Protein AF-A0A733N7J5-F1 (afdb_monomer_lite)

pLDDT: mean 82.22, std 15.77, range [43.75, 94.06]

Radius of gyration: 14.08 Å; chains: 1; bounding box: 49×22×28 Å

Secondary structure (DSSP, 8-state):
-------TTS-EEEE-HHHHHTTB-TTS-B-SPEEEEEESSHHHHHHHHHHTTEEEEE-TTSTTEEEEEE---S-----

Structure (mmCIF, N/CA/C/O backbone):
data_AF-A0A733N7J5-F1
#
_entry.id   AF-A0A733N7J5-F1
#
loop_
_atom_site.group_PDB
_atom_site.id
_atom_site.type_symbol
_atom_site.label_atom_id
_atom_site.label_alt_id
_atom_site.label_comp_id
_atom_site.label_asym_id
_atom_site.label_entity_id
_atom_site.label_seq_id
_atom_site.pdbx_PDB_ins_code
_atom_site.Cartn_x
_atom_site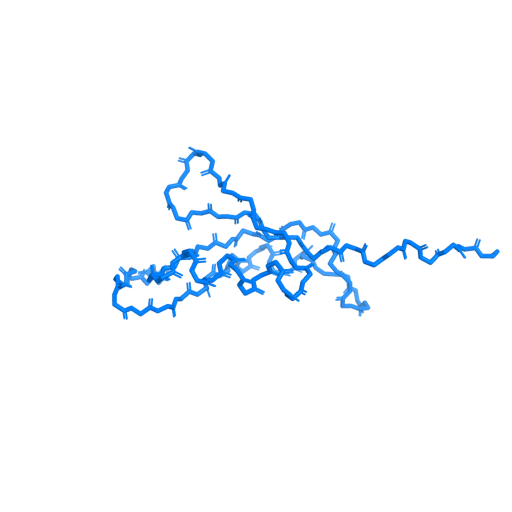.Cartn_y
_atom_site.Cartn_z
_atom_site.occupancy
_atom_site.B_iso_or_equiv
_atom_site.auth_seq_id
_atom_site.auth_comp_id
_atom_site.auth_asym_id
_atom_site.auth_atom_id
_atom_site.pdbx_PDB_model_num
ATOM 1 N N . ARG A 1 1 ? -16.526 0.524 -13.498 1.00 45.25 1 ARG A N 1
ATOM 2 C CA . ARG A 1 1 ? -16.422 1.321 -12.249 1.00 45.25 1 ARG A CA 1
ATOM 3 C C . ARG A 1 1 ? -16.946 0.467 -11.096 1.00 45.25 1 ARG A C 1
ATOM 5 O O . ARG A 1 1 ? -18.148 0.444 -10.895 1.00 45.25 1 ARG A O 1
ATOM 12 N N . ASN A 1 2 ? -16.070 -0.228 -10.370 1.00 46.72 2 ASN A N 1
ATOM 13 C CA . ASN A 1 2 ? -16.425 -0.945 -9.140 1.00 46.72 2 ASN A CA 1
ATOM 14 C C . ASN A 1 2 ? -15.742 -0.222 -7.978 1.00 46.72 2 ASN A C 1
ATOM 16 O O . ASN A 1 2 ? -14.613 -0.541 -7.622 1.00 46.72 2 ASN A O 1
ATOM 20 N N . ALA A 1 3 ? -16.373 0.831 -7.458 1.00 51.78 3 ALA A N 1
ATOM 21 C CA . ALA A 1 3 ? -15.890 1.465 -6.239 1.00 51.78 3 ALA A CA 1
ATOM 22 C C . ALA A 1 3 ? -16.392 0.621 -5.062 1.00 51.78 3 ALA A C 1
ATOM 24 O O . ALA A 1 3 ? -17.579 0.646 -4.747 1.00 51.78 3 ALA A O 1
ATOM 25 N N . VAL A 1 4 ? -15.502 -0.173 -4.465 1.00 56.97 4 VAL A N 1
ATOM 26 C CA . VAL A 1 4 ? -15.816 -0.955 -3.265 1.00 56.97 4 VAL A CA 1
ATOM 27 C C . VAL A 1 4 ? -16.173 0.018 -2.140 1.00 56.97 4 VAL A C 1
ATOM 29 O O . VAL A 1 4 ? -15.393 0.918 -1.816 1.00 56.97 4 VAL A O 1
ATOM 32 N N . ALA A 1 5 ? -17.369 -0.138 -1.570 1.00 56.72 5 ALA A N 1
ATOM 33 C CA . ALA A 1 5 ? -17.766 0.586 -0.372 1.00 56.72 5 ALA A CA 1
ATOM 34 C C . ALA A 1 5 ? -16.870 0.129 0.787 1.00 56.72 5 ALA A C 1
ATOM 36 O O . ALA A 1 5 ? -16.801 -1.055 1.113 1.00 56.72 5 ALA A O 1
ATOM 37 N N . LEU A 1 6 ? -16.140 1.074 1.372 1.00 60.22 6 LEU A N 1
ATOM 38 C CA . LEU A 1 6 ? -15.174 0.795 2.424 1.00 60.22 6 LEU A CA 1
ATOM 39 C C . LEU A 1 6 ? -15.909 0.439 3.721 1.00 60.22 6 LEU A C 1
ATOM 41 O O . LEU A 1 6 ? -16.517 1.303 4.348 1.00 60.22 6 LEU A O 1
ATOM 45 N N . SER A 1 7 ? -15.861 -0.831 4.125 1.00 61.47 7 SER A N 1
ATOM 46 C CA . SER A 1 7 ? -16.374 -1.260 5.429 1.00 61.47 7 SER A CA 1
ATOM 47 C C . SER A 1 7 ? -15.399 -0.861 6.535 1.00 61.47 7 SER A C 1
ATOM 49 O O . SER A 1 7 ? -14.222 -1.219 6.493 1.00 61.47 7 SER A O 1
ATOM 51 N N . ALA A 1 8 ? -15.892 -0.159 7.557 1.00 60.59 8 ALA A N 1
ATOM 52 C CA . ALA A 1 8 ? -15.109 0.188 8.745 1.00 60.59 8 ALA A CA 1
ATOM 53 C C . ALA A 1 8 ? -14.728 -1.040 9.598 1.00 60.59 8 ALA A C 1
ATOM 55 O O . ALA A 1 8 ? -13.813 -0.957 10.411 1.00 60.59 8 ALA A O 1
ATOM 56 N N . GLY A 1 9 ? -15.405 -2.181 9.410 1.00 65.88 9 GLY A N 1
ATOM 57 C CA . GLY A 1 9 ? -15.149 -3.414 10.161 1.00 65.88 9 GLY A CA 1
ATOM 58 C C . GLY A 1 9 ? -14.089 -4.333 9.548 1.00 65.88 9 GLY A C 1
ATOM 59 O O . GLY A 1 9 ? -13.728 -5.326 10.172 1.00 65.88 9 GLY A O 1
ATOM 60 N N . VAL A 1 10 ? -13.596 -4.035 8.339 1.00 76.00 10 VAL A N 1
ATOM 61 C CA . VAL A 1 10 ? -12.655 -4.902 7.612 1.00 76.00 10 VAL A CA 1
ATOM 62 C C . VAL A 1 10 ? -11.412 -4.114 7.215 1.00 76.00 10 VAL A C 1
ATOM 64 O O . VAL A 1 10 ? -11.492 -3.063 6.571 1.00 76.00 10 VAL A O 1
ATOM 67 N N . ASN A 1 11 ? -10.247 -4.649 7.581 1.00 82.69 11 ASN A N 1
ATOM 68 C CA . ASN A 1 11 ? -8.965 -4.111 7.141 1.00 82.69 11 ASN A CA 1
ATOM 69 C C . ASN A 1 11 ? -8.816 -4.344 5.636 1.00 82.69 11 ASN A C 1
ATOM 71 O O . ASN A 1 11 ? -8.871 -5.485 5.179 1.00 82.69 11 ASN A O 1
ATOM 75 N N . GLY A 1 12 ? -8.630 -3.270 4.874 1.00 87.12 12 GLY A N 1
ATOM 76 C CA . GLY A 1 12 ? -8.512 -3.322 3.421 1.00 87.12 12 GLY A CA 1
ATOM 77 C C . GLY A 1 12 ? -7.417 -2.393 2.921 1.00 87.12 12 GLY A C 1
ATOM 78 O O . GLY A 1 12 ? -7.266 -1.279 3.422 1.00 87.12 12 GLY A O 1
ATOM 79 N N . ILE A 1 13 ? -6.663 -2.867 1.930 1.00 90.44 13 ILE A N 1
ATOM 80 C CA . ILE A 1 13 ? -5.646 -2.102 1.206 1.00 90.44 13 ILE A CA 1
ATOM 81 C C . ILE A 1 13 ? -6.050 -2.140 -0.265 1.00 90.44 13 ILE A C 1
ATOM 83 O O . ILE A 1 13 ? -5.959 -3.180 -0.914 1.00 90.44 13 ILE A O 1
ATOM 87 N N . TYR A 1 14 ? -6.534 -1.017 -0.784 1.00 90.38 14 TYR A N 1
ATOM 88 C CA . TYR A 1 14 ? -6.955 -0.889 -2.177 1.00 90.38 14 TYR A CA 1
ATOM 89 C C . TYR A 1 14 ? -5.921 -0.071 -2.927 1.00 90.38 14 TYR A C 1
ATOM 91 O O . TYR A 1 14 ? -5.577 1.017 -2.481 1.00 90.38 14 TYR A O 1
ATOM 99 N N . LEU A 1 15 ? -5.443 -0.561 -4.064 1.00 91.81 15 LEU A N 1
ATOM 100 C CA . LEU A 1 15 ? -4.386 0.092 -4.830 1.00 91.81 15 LEU A CA 1
ATOM 101 C C . LEU A 1 15 ? -4.934 0.600 -6.161 1.00 91.81 15 LEU A C 1
ATOM 103 O O . LEU A 1 15 ? -5.782 -0.037 -6.788 1.00 91.81 15 LEU A O 1
ATOM 107 N N . SER A 1 16 ? -4.449 1.761 -6.595 1.00 91.31 16 SER A N 1
ATOM 108 C CA . SER A 1 16 ? -4.734 2.259 -7.938 1.00 91.31 16 SER A CA 1
ATOM 109 C C . SER A 1 16 ? -4.047 1.368 -8.968 1.00 91.31 16 SER A C 1
ATOM 111 O O . SER A 1 16 ? -2.819 1.316 -9.015 1.00 91.31 16 SER A O 1
ATOM 113 N N . GLN A 1 17 ? -4.837 0.706 -9.817 1.00 92.19 17 GLN A N 1
ATOM 114 C CA . GLN A 1 17 ? -4.322 -0.152 -10.887 1.00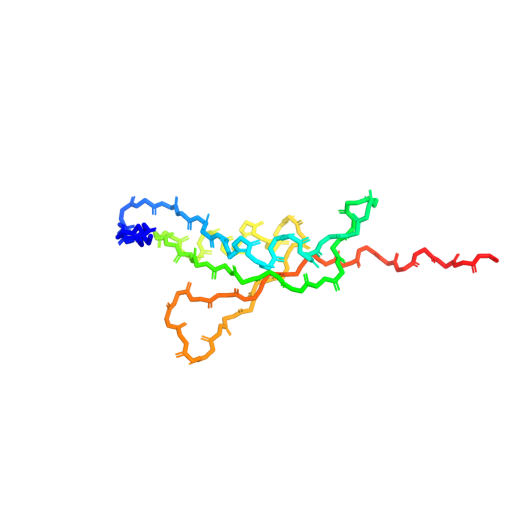 92.19 17 GLN A CA 1
ATOM 115 C C . GLN A 1 17 ? -3.340 0.604 -11.789 1.00 92.19 17 GLN A C 1
ATOM 117 O O . GLN A 1 17 ? -2.216 0.161 -11.976 1.00 92.19 17 GLN A O 1
ATOM 122 N N . ALA A 1 18 ? -3.702 1.814 -12.222 1.00 91.25 18 ALA A N 1
ATOM 123 C CA . ALA A 1 18 ? -2.834 2.630 -13.068 1.00 91.25 18 ALA A CA 1
ATOM 124 C C . ALA A 1 18 ? -1.495 2.991 -12.397 1.00 91.25 18 ALA A C 1
ATOM 126 O O . ALA A 1 18 ? -0.500 3.191 -13.084 1.00 91.25 18 ALA A O 1
ATOM 127 N N . LYS A 1 19 ? -1.454 3.098 -11.060 1.00 91.50 19 LYS A N 1
ATOM 128 C CA . LYS A 1 19 ? -0.203 3.334 -10.320 1.00 91.50 19 LYS A CA 1
ATOM 129 C C . LYS A 1 19 ? 0.586 2.053 -10.085 1.00 91.50 19 LYS A C 1
ATOM 131 O O . LYS A 1 19 ? 1.801 2.132 -9.979 1.00 91.50 19 LYS A O 1
ATOM 136 N N . LEU A 1 20 ? -0.081 0.903 -10.017 1.00 92.06 20 LEU A N 1
ATOM 137 C CA . LEU A 1 20 ? 0.580 -0.396 -9.961 1.00 92.06 20 LEU A CA 1
ATOM 138 C C . LEU A 1 20 ? 1.288 -0.722 -11.274 1.00 92.06 20 LEU A C 1
ATOM 140 O O . LEU A 1 20 ? 2.449 -1.114 -11.232 1.00 92.06 20 LEU A O 1
ATOM 144 N N . ASP A 1 21 ? 0.632 -0.470 -12.409 1.00 92.62 21 ASP A N 1
ATOM 145 C CA . ASP A 1 21 ? 1.161 -0.777 -13.746 1.00 92.62 21 ASP A CA 1
ATOM 146 C C . ASP A 1 21 ? 2.491 -0.064 -14.045 1.00 92.62 21 ASP A C 1
ATOM 148 O O . ASP A 1 21 ? 3.305 -0.561 -14.816 1.00 92.62 21 ASP A O 1
ATOM 152 N N . VAL A 1 22 ? 2.728 1.096 -13.422 1.00 93.25 22 VAL A N 1
ATOM 153 C CA . VAL A 1 22 ? 3.959 1.897 -13.581 1.00 93.25 22 VAL A CA 1
ATOM 154 C C . VAL A 1 22 ? 4.772 2.010 -12.287 1.00 93.25 22 VAL A C 1
ATOM 156 O O . VAL A 1 22 ? 5.727 2.785 -12.208 1.00 93.25 22 VAL A O 1
ATOM 159 N N . GLY A 1 23 ? 4.364 1.299 -11.235 1.00 92.81 23 GLY A N 1
ATOM 160 C CA . GLY A 1 23 ? 4.918 1.433 -9.887 1.00 92.81 23 GLY A CA 1
ATOM 161 C C . GLY A 1 23 ? 6.283 0.775 -9.730 1.00 92.81 23 GLY A C 1
ATOM 162 O O . GLY A 1 23 ? 7.117 1.243 -8.952 1.00 92.81 23 GLY A O 1
ATOM 163 N N . PHE A 1 24 ? 6.512 -0.291 -10.491 1.00 93.69 24 PHE A N 1
ATOM 164 C CA . PHE A 1 24 ? 7.670 -1.167 -10.389 1.00 93.69 24 PHE A CA 1
ATOM 165 C C . PHE A 1 24 ? 8.358 -1.292 -11.744 1.00 93.69 24 PHE A C 1
ATOM 167 O O . PHE A 1 24 ? 7.710 -1.219 -12.785 1.00 93.69 24 PHE A O 1
ATOM 174 N N . ASN A 1 25 ? 9.674 -1.467 -11.719 1.00 92.19 25 ASN A N 1
ATOM 175 C CA . ASN A 1 25 ? 10.436 -1.824 -12.908 1.00 92.19 25 ASN A CA 1
ATOM 176 C C . ASN A 1 25 ? 10.412 -3.348 -13.143 1.00 92.19 25 ASN A C 1
ATOM 178 O O . ASN A 1 25 ? 9.897 -4.113 -12.325 1.00 92.19 25 ASN A O 1
ATOM 182 N N . ASP A 1 26 ? 11.051 -3.792 -14.224 1.00 94.06 26 ASP A N 1
ATOM 183 C CA . ASP A 1 26 ? 11.110 -5.210 -14.610 1.00 94.06 26 ASP A CA 1
ATOM 184 C C . ASP A 1 26 ? 11.810 -6.109 -13.575 1.00 94.06 26 ASP A C 1
ATOM 186 O O . ASP A 1 26 ? 11.588 -7.317 -13.549 1.00 94.06 26 ASP A O 1
ATOM 190 N N . SER A 1 27 ? 12.633 -5.534 -12.688 1.00 91.75 27 SER A N 1
ATOM 191 C CA . SER A 1 27 ? 13.279 -6.264 -11.591 1.00 91.75 27 SER A CA 1
ATOM 192 C C . SER A 1 27 ? 12.423 -6.325 -10.318 1.00 91.75 27 SER A C 1
ATOM 194 O O . SER A 1 27 ? 12.907 -6.767 -9.278 1.00 91.75 27 SER A O 1
ATOM 196 N N . GLY A 1 28 ? 11.184 -5.825 -10.353 1.00 89.19 28 GLY A N 1
ATOM 197 C CA . GLY A 1 28 ? 10.290 -5.764 -9.195 1.00 89.19 28 GLY A CA 1
ATOM 198 C C . GLY A 1 28 ? 10.672 -4.704 -8.157 1.00 89.19 28 GLY A C 1
ATOM 199 O O . GLY A 1 28 ? 10.100 -4.677 -7.068 1.00 89.19 28 GLY A O 1
ATOM 200 N N . ARG A 1 29 ? 11.619 -3.807 -8.465 1.00 90.44 29 ARG A N 1
ATOM 201 C CA . ARG A 1 29 ? 11.966 -2.673 -7.602 1.00 90.44 29 ARG A CA 1
ATOM 202 C C . ARG A 1 29 ? 10.950 -1.560 -7.809 1.00 90.44 29 ARG A C 1
ATOM 204 O O . ARG A 1 29 ? 10.668 -1.161 -8.939 1.00 90.44 29 ARG A O 1
ATOM 211 N N . GLN A 1 30 ? 10.433 -1.023 -6.709 1.00 92.31 30 GLN A N 1
ATOM 212 C CA . GLN A 1 30 ? 9.538 0.124 -6.774 1.00 92.31 30 GLN A CA 1
ATOM 213 C C . GLN A 1 30 ? 10.297 1.371 -7.248 1.00 92.31 30 GLN A C 1
ATOM 215 O O . GLN A 1 30 ? 11.326 1.742 -6.675 1.00 92.31 30 GLN A O 1
ATOM 220 N N . ILE A 1 31 ? 9.764 2.018 -8.283 1.00 93.06 31 ILE A N 1
ATOM 221 C CA . ILE A 1 31 ? 10.314 3.232 -8.904 1.00 93.06 31 ILE A CA 1
ATOM 222 C C . ILE A 1 31 ? 9.385 4.442 -8.764 1.00 93.06 31 ILE A C 1
ATOM 224 O O . ILE A 1 31 ? 9.856 5.571 -8.826 1.00 93.06 31 ILE A O 1
ATOM 228 N N . ASN A 1 32 ? 8.087 4.220 -8.532 1.00 92.31 32 ASN A N 1
ATOM 229 C CA . ASN A 1 32 ? 7.090 5.271 -8.336 1.00 92.31 32 ASN A CA 1
ATOM 230 C C . ASN A 1 32 ? 6.231 4.975 -7.104 1.00 92.31 32 ASN A C 1
ATOM 232 O O . ASN A 1 32 ? 5.987 3.814 -6.771 1.00 92.31 32 ASN A O 1
ATOM 236 N N . SER A 1 33 ? 5.729 6.017 -6.439 1.00 92.44 33 SER A N 1
ATOM 237 C CA . SER A 1 33 ? 4.803 5.830 -5.321 1.00 92.44 33 SER A CA 1
ATOM 238 C C . SER A 1 33 ? 3.476 5.222 -5.778 1.00 92.44 33 SER A C 1
ATOM 240 O O . SER A 1 33 ? 2.951 5.529 -6.856 1.00 92.44 33 SER A O 1
ATOM 242 N N . LEU A 1 34 ? 2.913 4.360 -4.933 1.00 93.88 34 LEU A N 1
ATOM 243 C CA . LEU A 1 34 ? 1.592 3.784 -5.157 1.00 93.88 34 LEU A CA 1
ATOM 244 C C . LEU A 1 34 ? 0.539 4.619 -4.444 1.00 93.88 34 LEU A C 1
ATOM 246 O O . LEU A 1 34 ? 0.705 4.982 -3.284 1.00 93.88 34 LEU A O 1
ATOM 250 N N . THR A 1 35 ? -0.585 4.858 -5.109 1.00 93.44 35 THR A N 1
ATOM 251 C CA . THR A 1 35 ? -1.765 5.414 -4.443 1.00 93.44 35 THR A CA 1
ATOM 252 C C . THR A 1 35 ? -2.576 4.273 -3.847 1.00 93.44 35 THR A C 1
ATOM 254 O O . THR A 1 35 ? -3.059 3.404 -4.580 1.00 93.44 35 THR A O 1
ATOM 257 N N . ALA A 1 36 ? -2.736 4.297 -2.528 1.00 92.88 36 ALA A N 1
ATOM 258 C CA . ALA A 1 36 ? -3.492 3.322 -1.766 1.00 92.88 36 ALA A CA 1
ATOM 259 C C . ALA A 1 36 ? -4.656 3.972 -1.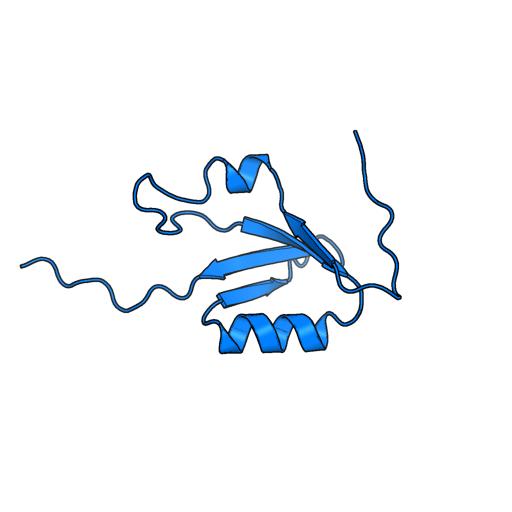019 1.00 92.88 36 ALA A C 1
ATOM 261 O O . ALA A 1 36 ? -4.566 5.109 -0.564 1.00 92.88 36 ALA A O 1
ATOM 262 N N . ARG A 1 37 ? -5.739 3.222 -0.838 1.00 91.94 37 ARG A N 1
ATOM 263 C CA . ARG A 1 37 ? -6.829 3.558 0.070 1.00 91.94 37 ARG A CA 1
ATOM 264 C C . ARG A 1 37 ? -6.878 2.520 1.182 1.00 91.94 37 ARG A C 1
ATOM 266 O O . ARG A 1 37 ? -6.960 1.327 0.890 1.00 91.94 37 ARG A O 1
ATOM 273 N N . LEU A 1 38 ? -6.808 2.966 2.433 1.00 90.19 38 LEU A N 1
ATOM 274 C CA . LEU A 1 38 ? -6.746 2.090 3.609 1.00 90.19 38 LEU A CA 1
ATOM 275 C C . LEU A 1 38 ? -8.063 2.129 4.390 1.00 90.19 38 LEU A C 1
ATOM 277 O O . LEU A 1 38 ? -8.638 3.197 4.584 1.00 90.19 38 LEU A O 1
ATOM 281 N N . THR A 1 39 ? -8.539 0.979 4.864 1.00 88.12 39 THR A N 1
ATOM 282 C CA . THR A 1 39 ? -9.790 0.867 5.643 1.00 88.12 39 THR A CA 1
ATOM 283 C C . THR A 1 39 ? -9.618 0.044 6.906 1.00 88.12 39 THR A C 1
ATOM 285 O O . THR A 1 39 ? -8.639 -0.687 7.050 1.00 88.12 39 THR A O 1
ATOM 288 N N . GLY A 1 40 ? -10.600 0.134 7.807 1.00 87.06 40 GLY A N 1
ATOM 289 C CA . GLY A 1 40 ? -10.594 -0.592 9.072 1.00 87.06 40 GLY A CA 1
ATOM 290 C C . GLY A 1 40 ? -9.615 0.022 10.067 1.00 87.06 40 GLY A C 1
ATOM 291 O O . GLY A 1 40 ? -9.609 1.234 10.288 1.00 87.06 40 GLY A O 1
ATOM 292 N N . ASN A 1 41 ? -8.762 -0.806 10.667 1.00 88.88 41 ASN A N 1
ATOM 293 C CA . ASN A 1 41 ? -7.740 -0.379 11.616 1.00 88.88 41 ASN A CA 1
ATOM 294 C C . ASN A 1 41 ? -6.522 0.226 10.897 1.00 88.88 41 ASN A C 1
ATOM 296 O O . ASN A 1 41 ? -5.449 -0.378 10.835 1.00 88.88 41 ASN A O 1
ATOM 300 N N . VAL A 1 42 ? -6.688 1.443 10.374 1.00 88.12 42 VAL A N 1
ATOM 301 C CA . VAL A 1 42 ? -5.632 2.183 9.664 1.00 88.12 42 VAL A CA 1
ATOM 302 C C . VAL A 1 42 ? -4.377 2.337 10.527 1.00 88.12 42 VAL A C 1
ATOM 304 O O . VAL A 1 42 ? -3.273 2.130 10.035 1.00 88.12 42 VAL A O 1
ATOM 307 N N . ALA A 1 43 ? -4.521 2.609 11.828 1.00 88.94 43 ALA A N 1
ATOM 308 C CA . ALA A 1 43 ? -3.382 2.725 12.740 1.00 88.94 43 ALA A CA 1
ATOM 309 C C . ALA A 1 43 ? -2.579 1.414 12.858 1.00 88.94 43 ALA A C 1
ATOM 311 O O . ALA A 1 43 ? -1.350 1.432 12.919 1.00 88.94 43 ALA A O 1
ATOM 312 N N . GLY A 1 44 ? -3.259 0.265 12.870 1.00 89.50 44 GLY A N 1
ATOM 313 C CA . GLY A 1 44 ? -2.624 -1.053 12.854 1.00 89.50 44 GLY A CA 1
ATOM 314 C C . GLY A 1 44 ? -1.933 -1.361 11.524 1.00 89.50 44 GLY A C 1
ATOM 315 O O . GLY A 1 44 ? -0.818 -1.877 11.525 1.00 89.50 44 GLY A O 1
ATOM 316 N N . VAL A 1 45 ? -2.560 -0.997 10.403 1.00 89.19 45 VAL A N 1
ATOM 317 C CA . VAL A 1 45 ? -1.982 -1.149 9.056 1.00 89.19 45 VAL A CA 1
ATOM 318 C C . VAL A 1 45 ? -0.743 -0.263 8.883 1.00 89.19 45 VAL A C 1
ATOM 320 O O . VAL A 1 45 ? 0.262 -0.725 8.354 1.00 89.19 45 VAL A O 1
ATOM 323 N N . MET A 1 46 ? -0.752 0.959 9.416 1.00 90.12 46 MET A N 1
ATOM 324 C CA . MET A 1 46 ? 0.417 1.846 9.417 1.00 90.12 46 MET A CA 1
ATOM 325 C C . MET A 1 46 ? 1.620 1.242 10.139 1.00 90.12 46 MET A C 1
ATOM 327 O O . MET A 1 46 ? 2.727 1.238 9.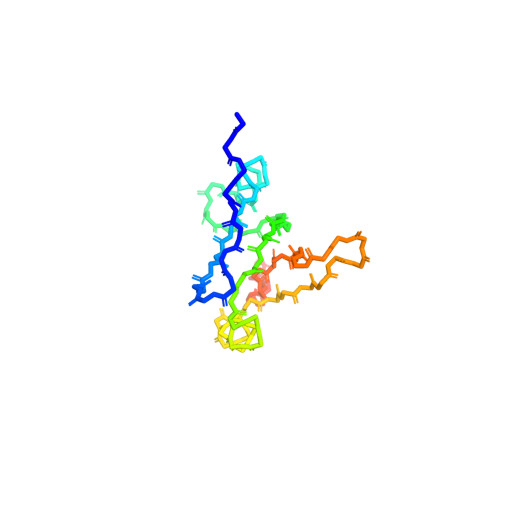610 1.00 90.12 46 MET A O 1
ATOM 331 N N . LYS A 1 47 ? 1.394 0.649 11.317 1.00 91.25 47 LYS A N 1
ATOM 332 C CA . LYS A 1 47 ? 2.445 -0.080 12.045 1.00 91.25 47 LYS A CA 1
ATOM 333 C C . LYS A 1 47 ? 2.957 -1.299 11.275 1.00 91.25 47 LYS A C 1
ATOM 335 O O . LYS A 1 47 ? 4.101 -1.699 11.464 1.00 91.25 47 LYS A O 1
ATOM 340 N N . LEU A 1 48 ? 2.116 -1.936 10.457 1.00 91.00 48 LEU A N 1
ATOM 341 C CA . LEU A 1 48 ? 2.546 -3.045 9.608 1.00 91.00 48 LEU A CA 1
ATOM 342 C C . LEU A 1 48 ? 3.465 -2.554 8.487 1.00 91.00 48 LEU A C 1
ATOM 344 O O . LEU A 1 48 ? 4.509 -3.165 8.287 1.00 91.00 48 LEU A O 1
ATOM 348 N N . PHE A 1 49 ? 3.109 -1.461 7.807 1.00 91.81 49 PHE A N 1
ATOM 349 C CA . PHE A 1 49 ? 3.954 -0.880 6.763 1.00 91.81 49 PHE A CA 1
ATOM 350 C C . PHE A 1 49 ? 5.335 -0.511 7.298 1.00 91.81 49 PHE A C 1
ATOM 352 O O . PHE A 1 49 ? 6.322 -1.005 6.759 1.00 91.81 49 PHE A O 1
ATOM 359 N N . ASP A 1 50 ? 5.399 0.221 8.411 1.00 90.56 50 ASP A N 1
ATOM 360 C CA . ASP A 1 50 ? 6.657 0.610 9.058 1.00 90.56 50 ASP A CA 1
ATOM 361 C C . ASP A 1 50 ? 7.571 -0.602 9.334 1.00 90.56 50 ASP A C 1
ATOM 363 O O . ASP A 1 50 ? 8.729 -0.634 8.917 1.00 90.56 50 ASP A O 1
ATOM 367 N N . ARG A 1 51 ? 7.021 -1.684 9.908 1.00 92.75 51 ARG A N 1
ATOM 368 C CA . ARG A 1 51 ? 7.772 -2.932 10.155 1.00 92.75 51 ARG A CA 1
ATOM 369 C C . ARG A 1 51 ? 8.224 -3.656 8.892 1.00 92.75 51 ARG A C 1
ATOM 371 O O . ARG A 1 51 ? 9.224 -4.366 8.927 1.00 92.75 51 ARG A O 1
ATOM 378 N N . CYS A 1 52 ? 7.470 -3.536 7.807 1.00 90.75 52 CYS A N 1
ATOM 379 C CA . CYS A 1 52 ? 7.812 -4.131 6.520 1.00 90.75 52 CYS A CA 1
ATOM 380 C C . CYS A 1 52 ? 8.736 -3.229 5.688 1.00 90.75 52 CYS A C 1
ATOM 382 O O . CYS A 1 52 ? 8.989 -3.544 4.526 1.00 90.75 52 CYS A O 1
ATOM 384 N N . GLY A 1 53 ? 9.223 -2.119 6.254 1.00 91.00 53 GLY A N 1
ATOM 385 C CA . GLY A 1 53 ? 10.068 -1.163 5.551 1.00 91.00 53 GLY A CA 1
ATOM 386 C C . GLY A 1 53 ? 9.307 -0.361 4.501 1.00 91.00 53 GLY A C 1
ATOM 387 O O . GLY A 1 53 ? 9.913 0.109 3.552 1.00 91.00 53 GLY A O 1
ATOM 388 N N . TRP A 1 54 ? 7.990 -0.223 4.631 1.00 92.62 54 TRP A N 1
ATOM 389 C CA . TRP A 1 54 ? 7.165 0.620 3.772 1.00 92.62 54 TRP A CA 1
ATOM 390 C C . TRP A 1 54 ? 6.841 1.934 4.477 1.00 92.62 54 TRP A C 1
ATOM 392 O O . TRP A 1 54 ? 6.339 1.951 5.599 1.00 92.62 54 TRP A O 1
ATOM 402 N N . LEU A 1 55 ? 7.066 3.037 3.775 1.00 92.25 55 LEU A N 1
ATOM 403 C CA . LEU A 1 55 ? 6.592 4.357 4.145 1.00 92.25 55 LEU A CA 1
ATOM 404 C C . LEU A 1 55 ? 5.184 4.563 3.580 1.00 92.25 55 LEU A C 1
ATOM 406 O O . LEU A 1 55 ? 4.937 4.320 2.397 1.00 92.25 55 LEU A O 1
ATOM 410 N N . ALA A 1 56 ? 4.268 5.020 4.429 1.00 92.31 56 ALA A N 1
ATOM 411 C CA . ALA A 1 56 ? 2.892 5.320 4.066 1.00 92.31 56 ALA A CA 1
ATOM 412 C C . ALA A 1 56 ? 2.546 6.756 4.478 1.00 92.31 56 ALA A C 1
ATOM 414 O O . ALA A 1 56 ? 2.355 7.049 5.658 1.00 92.31 56 ALA A O 1
ATOM 415 N N . GLU A 1 57 ? 2.454 7.653 3.501 1.00 92.44 57 GLU A N 1
ATOM 416 C CA . GLU A 1 57 ? 2.199 9.076 3.731 1.00 92.44 57 GLU A CA 1
ATOM 417 C C . GLU A 1 57 ? 0.732 9.409 3.439 1.00 92.44 57 GLU A C 1
ATOM 419 O O . GLU A 1 57 ? 0.237 9.046 2.371 1.00 92.44 57 GLU A O 1
ATOM 424 N N . PRO A 1 58 ? -0.000 10.068 4.354 1.00 90.75 58 PRO A N 1
ATOM 425 C CA . PRO A 1 58 ? -1.380 10.469 4.106 1.00 90.75 58 PRO A CA 1
ATOM 426 C C . PRO A 1 58 ? -1.460 11.530 3.010 1.00 90.75 58 PRO A C 1
ATOM 428 O O . PRO A 1 58 ? -0.717 12.509 3.014 1.00 90.75 58 PRO A O 1
ATOM 431 N N . ASP A 1 59 ? -2.424 11.371 2.111 1.00 86.94 59 ASP A N 1
ATOM 432 C CA . ASP A 1 59 ? -2.788 12.414 1.162 1.00 86.94 59 ASP A CA 1
ATOM 433 C C . ASP A 1 59 ? -3.731 13.410 1.849 1.00 86.94 59 ASP A C 1
ATOM 435 O O . ASP A 1 59 ? -4.870 13.086 2.188 1.00 86.94 59 ASP A O 1
ATOM 439 N N . ALA A 1 60 ? -3.255 14.638 2.063 1.00 82.38 60 ALA A N 1
ATOM 440 C CA . ALA A 1 60 ? -4.021 15.682 2.742 1.00 82.38 60 ALA A CA 1
ATOM 441 C C . ALA A 1 60 ? -5.305 16.087 1.993 1.00 82.38 60 ALA A C 1
ATOM 443 O O . ALA A 1 60 ? -6.202 16.680 2.592 1.00 82.38 60 ALA A O 1
ATOM 444 N N . SER A 1 61 ? -5.409 15.778 0.696 1.00 83.31 61 SER A N 1
ATOM 445 C CA . SER A 1 61 ? -6.561 16.147 -0.128 1.00 83.31 61 SER A CA 1
ATOM 446 C C . SER A 1 61 ? -7.722 15.155 -0.042 1.00 83.31 61 SER A C 1
ATOM 448 O O . SER A 1 61 ? -8.861 15.529 -0.331 1.00 83.31 61 SER A O 1
ATOM 450 N N . LEU A 1 62 ? -7.467 13.900 0.356 1.00 82.50 62 LEU A N 1
ATOM 451 C CA . LEU A 1 62 ? -8.457 12.826 0.295 1.00 82.50 62 LEU A CA 1
ATOM 452 C C . LEU A 1 62 ? -8.424 11.931 1.543 1.00 82.50 62 LEU A C 1
ATOM 454 O O . LEU A 1 62 ? -7.399 11.332 1.867 1.00 82.50 62 LEU A O 1
ATOM 458 N N . PRO A 1 63 ? -9.568 11.746 2.231 1.00 83.19 63 PRO A N 1
ATOM 459 C CA . PRO A 1 63 ? -9.607 10.928 3.430 1.00 83.19 63 PRO A CA 1
ATOM 460 C C .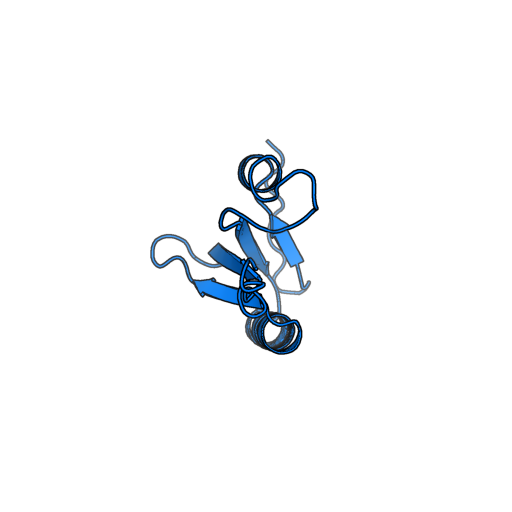 PRO A 1 63 ? -9.339 9.460 3.085 1.00 83.19 63 PRO A C 1
ATOM 462 O O . PRO A 1 63 ? -9.909 8.913 2.133 1.00 83.19 63 PRO A O 1
ATOM 465 N N . HIS A 1 64 ? -8.546 8.801 3.929 1.00 85.56 64 HIS A N 1
ATOM 466 C CA . HIS A 1 64 ? -8.150 7.396 3.792 1.00 85.56 64 HIS A CA 1
ATOM 467 C C . HIS A 1 64 ? -7.239 7.093 2.593 1.00 85.56 64 HIS A C 1
ATOM 469 O O . HIS A 1 64 ? -7.030 5.915 2.296 1.00 85.56 64 HIS A O 1
ATOM 475 N N . GLN A 1 65 ? -6.721 8.111 1.901 1.00 91.25 65 GLN A N 1
ATOM 476 C CA . GLN A 1 65 ? -5.783 7.946 0.797 1.00 91.25 65 GLN A CA 1
ATOM 477 C C . GLN A 1 65 ? -4.341 8.135 1.272 1.00 91.25 65 GLN A C 1
ATOM 479 O O . GLN A 1 65 ? -4.055 8.994 2.103 1.00 91.25 65 GLN A O 1
ATOM 484 N N . TYR A 1 66 ? -3.447 7.308 0.736 1.00 92.62 66 TYR A N 1
ATOM 485 C CA . TYR A 1 66 ? -2.049 7.235 1.128 1.00 92.62 66 TYR A CA 1
ATOM 486 C C . TYR A 1 66 ? -1.141 7.034 -0.084 1.00 92.62 66 TYR A C 1
ATOM 488 O O . TYR A 1 66 ? -1.498 6.336 -1.036 1.00 92.62 66 TYR A O 1
ATOM 496 N N . SER A 1 67 ? 0.046 7.624 -0.024 1.00 93.19 67 SER A N 1
ATOM 497 C CA . SER A 1 67 ? 1.176 7.347 -0.903 1.00 93.19 67 SER A CA 1
ATOM 498 C C . SER A 1 67 ? 2.049 6.281 -0.246 1.00 93.19 67 SER A C 1
ATOM 500 O O . SER A 1 67 ? 2.522 6.482 0.871 1.00 93.19 67 SER A O 1
ATOM 502 N N . LEU A 1 68 ? 2.230 5.135 -0.905 1.00 93.31 68 LEU A N 1
ATOM 503 C CA . LEU A 1 68 ? 3.061 4.039 -0.409 1.00 93.31 68 LEU A CA 1
ATOM 504 C C . LEU A 1 68 ? 4.386 3.982 -1.164 1.00 93.31 68 LEU A C 1
ATOM 506 O O . LEU A 1 68 ? 4.407 3.919 -2.399 1.00 93.31 68 LEU A O 1
ATOM 510 N N . MET A 1 69 ? 5.481 3.935 -0.414 1.00 93.75 69 MET A N 1
ATOM 511 C CA . MET A 1 69 ? 6.835 3.805 -0.935 1.00 93.75 69 MET A CA 1
ATOM 512 C C . MET A 1 69 ? 7.613 2.788 -0.105 1.00 93.75 69 MET A C 1
ATOM 514 O O . MET A 1 69 ? 7.748 2.934 1.104 1.00 93.75 69 MET A O 1
ATOM 518 N N . ALA A 1 70 ? 8.143 1.758 -0.749 1.00 90.44 70 ALA A N 1
ATOM 519 C CA . ALA A 1 70 ? 9.110 0.867 -0.148 1.00 90.44 70 ALA A CA 1
ATOM 520 C C . ALA A 1 70 ? 10.347 1.694 0.209 1.00 90.44 70 ALA A C 1
ATOM 522 O O . ALA A 1 70 ? 10.917 2.383 -0.642 1.00 90.44 70 ALA A O 1
ATOM 523 N N . GLY A 1 71 ? 10.746 1.632 1.474 1.00 81.00 71 GLY A N 1
ATOM 524 C CA . GLY A 1 71 ? 12.020 2.134 1.946 1.00 81.00 71 GLY A CA 1
ATOM 525 C C . GLY A 1 71 ? 13.093 1.474 1.105 1.00 81.00 71 GLY A C 1
ATOM 526 O O . GLY A 1 71 ? 13.291 0.260 1.170 1.00 81.00 71 GLY A O 1
ATOM 527 N N . GLN A 1 72 ? 13.717 2.262 0.233 1.00 63.69 72 GLN A N 1
ATOM 528 C CA . GLN A 1 72 ? 14.784 1.756 -0.604 1.00 63.69 72 GLN A CA 1
ATOM 529 C C . GLN A 1 72 ? 15.894 1.313 0.343 1.00 63.69 72 GLN A C 1
ATOM 531 O O . GLN A 1 72 ? 16.516 2.145 1.005 1.00 63.69 72 GLN A O 1
ATOM 536 N N . GLY A 1 73 ? 16.113 -0.002 0.435 1.00 53.47 73 GLY A N 1
ATOM 537 C CA . GLY A 1 73 ? 17.375 -0.522 0.937 1.00 53.47 73 GLY A CA 1
ATOM 538 C C . GLY A 1 73 ? 18.489 0.262 0.252 1.00 53.47 73 GLY A C 1
ATOM 539 O O . GLY A 1 73 ? 18.377 0.556 -0.941 1.00 53.47 73 GLY A O 1
ATOM 540 N N . VAL A 1 74 ? 19.462 0.697 1.056 1.00 47.62 74 VAL A N 1
ATOM 541 C CA . VAL A 1 74 ? 20.626 1.513 0.680 1.00 47.62 74 VAL A CA 1
ATOM 542 C C . VAL A 1 74 ? 21.000 1.274 -0.786 1.00 47.62 74 VAL A C 1
ATOM 544 O O . VAL A 1 74 ? 21.125 0.106 -1.160 1.00 47.62 74 VAL A O 1
ATOM 547 N N . PRO A 1 75 ? 21.156 2.325 -1.617 1.00 47.56 75 PRO A N 1
ATOM 548 C CA . PRO A 1 75 ? 21.499 2.137 -3.020 1.00 47.56 75 PRO A CA 1
ATOM 549 C C . PRO A 1 75 ? 22.716 1.218 -3.096 1.00 47.56 75 PRO A C 1
ATOM 551 O O . PRO A 1 75 ? 23.730 1.504 -2.455 1.00 47.56 75 PRO A O 1
ATOM 554 N N . GLU A 1 76 ? 22.599 0.110 -3.835 1.00 51.31 76 GLU A N 1
ATOM 555 C CA . GLU A 1 76 ? 23.769 -0.662 -4.237 1.00 51.31 76 GLU A CA 1
ATOM 556 C C . GLU A 1 76 ? 24.712 0.332 -4.902 1.00 51.31 76 GLU A C 1
ATOM 558 O O . GLU A 1 76 ? 24.416 0.919 -5.946 1.00 51.31 76 GLU A O 1
ATOM 563 N N . LYS A 1 77 ? 25.797 0.617 -4.189 1.00 46.62 77 LYS A N 1
ATOM 564 C CA . LYS A 1 77 ? 26.877 1.460 -4.652 1.00 46.62 77 LYS A CA 1
ATOM 565 C C . LYS A 1 77 ? 27.430 0.752 -5.883 1.00 46.62 77 LYS A C 1
ATOM 567 O O . LYS A 1 77 ? 28.067 -0.284 -5.737 1.00 46.62 77 LYS A O 1
ATOM 572 N N . GLY A 1 78 ? 27.095 1.273 -7.062 1.00 47.72 78 GLY A N 1
ATOM 573 C CA . GLY A 1 78 ? 27.689 0.823 -8.313 1.00 47.72 78 GLY A CA 1
ATOM 574 C C . GLY A 1 78 ? 29.205 0.916 -8.191 1.00 47.72 78 GLY A C 1
ATOM 575 O O . GLY A 1 78 ? 29.716 1.961 -7.773 1.00 47.72 78 GLY A O 1
ATOM 576 N N . ASP A 1 79 ? 29.861 -0.206 -8.460 1.00 43.75 79 ASP A N 1
ATOM 577 C CA . ASP A 1 79 ? 31.312 -0.334 -8.601 1.00 43.75 79 ASP A CA 1
ATOM 578 C C . ASP A 1 79 ? 31.758 0.264 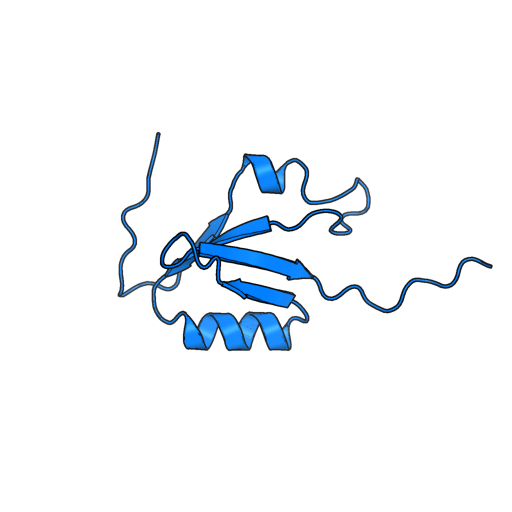-9.947 1.00 43.75 79 ASP A C 1
ATOM 580 O O . ASP A 1 79 ? 31.024 0.064 -10.949 1.00 43.75 79 ASP A O 1
#

Organism: Salmonella enterica (NCBI:txid28901)

Sequence (79 aa):
RNAVALSAGVNGIYLSQAKLDVGFNDSGRQINSLTARLTGNVAGVMKLFDRCGWLAEPDASLPHQYSLMAGQGVPEKGD

Foldseek 3Di:
DDDDDADQQDWDKAWDPVCVVVQADPVRAGDAWIKIATHHPVVVVCVVCVVQQKDWADDPVDPRITTIDRNPDDPPPDD